Protein AF-A0A967MCZ1-F1 (afdb_monomer)

Structure (mmCIF, N/CA/C/O backbone):
data_AF-A0A967MCZ1-F1
#
_entry.id   AF-A0A967MCZ1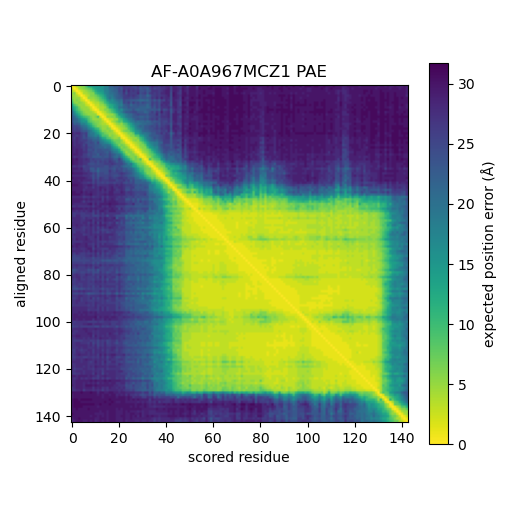-F1
#
loop_
_atom_site.group_PDB
_atom_site.id
_atom_site.type_symbol
_atom_site.label_atom_id
_atom_site.label_alt_id
_atom_site.label_comp_id
_atom_site.label_asym_id
_atom_site.label_entity_id
_atom_site.label_seq_id
_atom_site.pdbx_PDB_ins_code
_atom_site.Cartn_x
_atom_site.Cartn_y
_atom_site.Cartn_z
_atom_site.occupancy
_atom_site.B_iso_or_equiv
_atom_site.auth_seq_id
_atom_site.auth_comp_id
_atom_site.auth_asym_id
_atom_site.auth_atom_id
_atom_site.pdbx_PDB_model_num
ATOM 1 N N . MET A 1 1 ? 62.869 -6.863 -30.658 1.00 45.41 1 MET A N 1
ATOM 2 C CA . MET A 1 1 ? 62.409 -8.215 -30.261 1.00 45.41 1 MET A CA 1
ATOM 3 C C . MET A 1 1 ? 62.971 -8.529 -28.879 1.00 45.41 1 MET A C 1
ATOM 5 O O . MET A 1 1 ? 64.050 -8.033 -28.592 1.00 45.41 1 MET A O 1
ATOM 9 N N . ALA A 1 2 ? 62.238 -9.334 -28.093 1.00 42.53 2 ALA A N 1
ATOM 10 C CA . ALA A 1 2 ? 62.326 -9.586 -26.638 1.00 42.53 2 ALA A CA 1
ATOM 11 C C . ALA A 1 2 ? 61.731 -8.434 -25.803 1.00 42.53 2 ALA A C 1
ATOM 13 O O . ALA A 1 2 ? 62.181 -7.304 -25.916 1.00 42.53 2 ALA A O 1
ATOM 14 N N . GLY A 1 3 ? 60.639 -8.590 -25.048 1.00 40.16 3 GLY A N 1
ATOM 15 C CA . GLY A 1 3 ? 60.183 -9.722 -24.220 1.00 40.16 3 GLY A CA 1
ATOM 16 C C . GLY A 1 3 ? 60.184 -9.179 -22.783 1.00 40.16 3 GLY A C 1
ATOM 17 O O . GLY A 1 3 ? 61.192 -8.644 -22.354 1.00 40.16 3 GLY A O 1
ATOM 18 N N . GLY A 1 4 ? 59.089 -9.079 -22.041 1.00 42.25 4 GLY A N 1
ATOM 19 C CA . GLY A 1 4 ? 58.205 -10.135 -21.570 1.00 42.25 4 GLY A CA 1
ATOM 20 C C . GLY A 1 4 ? 57.683 -9.678 -20.197 1.00 42.25 4 GLY A C 1
ATOM 21 O O . GLY A 1 4 ? 58.354 -8.937 -19.480 1.00 42.25 4 GLY A O 1
ATOM 22 N N . ALA A 1 5 ? 56.442 -10.033 -19.893 1.00 47.75 5 ALA A N 1
ATOM 23 C CA . ALA A 1 5 ? 55.650 -9.515 -18.788 1.00 47.75 5 ALA A CA 1
ATOM 24 C C . ALA A 1 5 ? 55.988 -10.130 -17.415 1.00 47.75 5 ALA A C 1
ATOM 26 O O . ALA A 1 5 ? 56.497 -11.241 -17.343 1.00 47.75 5 ALA A O 1
ATOM 27 N N . SER A 1 6 ? 55.574 -9.397 -16.369 1.00 48.34 6 SER A N 1
ATOM 28 C CA . SER A 1 6 ? 55.079 -9.846 -15.052 1.00 48.34 6 SER A CA 1
ATOM 29 C C . SER A 1 6 ? 55.908 -10.833 -14.227 1.00 48.34 6 SER A C 1
ATOM 31 O O . SER A 1 6 ? 56.092 -11.956 -14.649 1.00 48.34 6 SER A O 1
ATOM 33 N N . VAL A 1 7 ? 56.213 -10.474 -12.969 1.00 48.81 7 VAL A N 1
ATOM 34 C CA . VAL A 1 7 ? 55.713 -11.155 -11.746 1.00 48.81 7 VAL A CA 1
ATOM 35 C C . VAL A 1 7 ? 55.961 -10.221 -10.549 1.00 48.81 7 VAL A C 1
ATOM 37 O O . VAL A 1 7 ? 57.098 -10.024 -10.123 1.00 48.81 7 VAL A O 1
ATOM 40 N N . ARG A 1 8 ? 54.899 -9.651 -9.963 1.00 51.72 8 ARG A N 1
ATOM 41 C CA . ARG A 1 8 ? 54.967 -9.081 -8.606 1.00 51.72 8 ARG A CA 1
ATOM 42 C C . ARG A 1 8 ? 54.823 -10.231 -7.611 1.00 51.72 8 ARG A C 1
ATOM 44 O O . ARG A 1 8 ? 53.836 -10.958 -7.629 1.00 51.72 8 ARG A O 1
ATOM 51 N N . ARG A 1 9 ? 55.847 -10.404 -6.780 1.00 47.66 9 ARG A N 1
ATOM 52 C CA . ARG A 1 9 ? 55.964 -11.434 -5.744 1.00 47.66 9 ARG A CA 1
ATOM 53 C C . ARG A 1 9 ? 55.011 -11.092 -4.590 1.00 47.66 9 ARG A C 1
ATOM 55 O O . ARG A 1 9 ? 55.206 -10.082 -3.921 1.00 47.66 9 ARG A O 1
ATOM 62 N N . ALA A 1 10 ? 53.988 -11.914 -4.372 1.00 44.84 10 ALA A N 1
ATOM 63 C CA . ALA A 1 10 ? 53.183 -11.875 -3.157 1.00 44.84 10 ALA A CA 1
ATOM 64 C C . ALA A 1 10 ? 54.007 -12.463 -2.001 1.00 44.84 10 ALA A C 1
ATOM 66 O O . ALA A 1 10 ? 54.457 -13.607 -2.065 1.00 44.84 10 ALA A O 1
ATOM 67 N N . VAL A 1 11 ? 54.236 -11.664 -0.962 1.00 46.28 11 VAL A N 1
ATOM 68 C CA . VAL A 1 11 ? 54.795 -12.125 0.310 1.00 46.28 11 VAL A CA 1
ATOM 69 C C . VAL A 1 11 ? 53.640 -12.713 1.119 1.00 46.28 11 VAL A C 1
ATOM 71 O O . VAL A 1 11 ? 52.840 -11.978 1.690 1.00 46.28 11 VAL A O 1
ATOM 74 N N . CYS A 1 12 ? 53.530 -14.041 1.141 1.00 36.72 12 CYS A N 1
ATOM 75 C CA . CYS A 1 12 ? 52.707 -14.750 2.117 1.00 36.72 12 CYS A CA 1
ATOM 76 C C . CYS A 1 12 ? 53.482 -14.839 3.436 1.00 36.72 12 CYS A C 1
ATOM 78 O O . CYS A 1 12 ? 54.499 -15.526 3.522 1.00 36.72 12 CYS A O 1
ATOM 80 N N . GLY A 1 13 ? 52.996 -14.134 4.458 1.00 43.84 13 GLY A N 1
ATOM 81 C CA . GLY A 1 13 ? 53.419 -14.316 5.841 1.00 43.84 13 GLY A CA 1
ATOM 82 C C . GLY A 1 13 ? 52.844 -15.616 6.396 1.00 43.84 13 GLY A C 1
ATOM 83 O O . GLY A 1 13 ? 51.652 -15.714 6.670 1.00 43.84 13 GLY A O 1
ATOM 84 N N . SER A 1 14 ? 53.704 -16.618 6.535 1.00 43.00 14 SER A N 1
ATOM 85 C CA . SER A 1 14 ? 53.432 -17.884 7.212 1.00 43.00 14 SER A CA 1
ATOM 86 C C . SER A 1 14 ? 53.413 -17.672 8.726 1.00 43.00 14 SER A C 1
ATOM 88 O O . SER A 1 14 ? 54.411 -17.243 9.300 1.00 43.00 14 SER A O 1
ATOM 90 N N . GLY A 1 15 ? 52.307 -18.012 9.387 1.00 44.78 15 GLY A N 1
ATOM 91 C CA . GLY A 1 15 ? 52.181 -17.882 10.837 1.00 44.78 15 GLY A CA 1
ATOM 92 C C . GLY A 1 15 ? 51.121 -18.802 11.425 1.00 44.78 15 GLY A C 1
ATOM 93 O O . GLY A 1 15 ? 50.164 -18.320 12.014 1.00 44.78 15 GLY A O 1
ATOM 94 N N . VAL A 1 16 ? 51.278 -20.121 11.274 1.00 41.72 16 VAL A N 1
ATO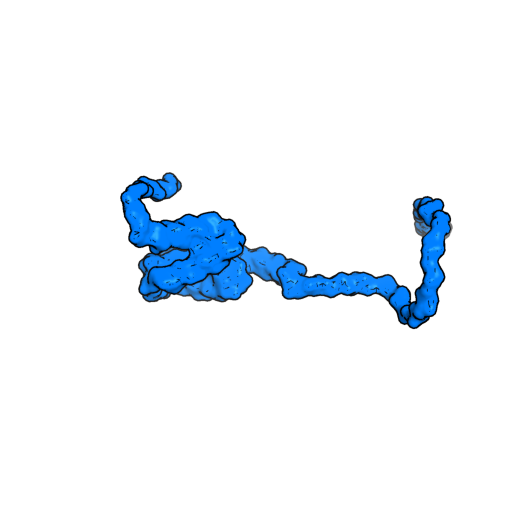M 95 C CA . VAL A 1 16 ? 50.503 -21.092 12.064 1.00 41.72 16 VAL A CA 1
ATOM 96 C C . VAL A 1 16 ? 51.438 -22.197 12.552 1.00 41.72 16 VAL A C 1
ATOM 98 O O . VAL A 1 16 ? 51.936 -23.002 11.766 1.00 41.72 16 VAL A O 1
ATOM 101 N N . ARG A 1 17 ? 51.706 -22.223 13.862 1.00 47.25 17 ARG A N 1
ATOM 102 C CA . ARG A 1 17 ? 52.372 -23.331 14.557 1.00 47.25 17 ARG A CA 1
ATOM 103 C C . ARG A 1 17 ? 51.440 -23.874 15.640 1.00 47.25 17 ARG A C 1
ATOM 105 O O . ARG A 1 17 ? 51.311 -23.256 16.684 1.00 47.25 17 ARG A O 1
ATOM 112 N N . GLY A 1 18 ? 50.881 -25.054 15.360 1.00 39.56 18 GLY A N 1
ATOM 113 C CA . GLY A 1 18 ? 50.783 -26.187 16.289 1.00 39.56 18 GLY A CA 1
ATOM 114 C C . GLY A 1 18 ? 49.658 -26.187 17.329 1.00 39.56 18 GLY A C 1
ATOM 115 O O . GLY A 1 18 ? 49.573 -25.289 18.155 1.00 39.56 18 GLY A O 1
ATOM 116 N N . GLY A 1 19 ? 48.880 -27.277 17.362 1.00 41.84 19 GLY A N 1
ATOM 117 C CA . GLY A 1 19 ? 48.073 -27.616 18.539 1.00 41.84 19 GLY A CA 1
ATOM 118 C C . GLY A 1 19 ? 46.896 -28.570 18.318 1.00 41.84 19 GLY A C 1
ATOM 119 O O . GLY A 1 19 ? 45.764 -28.136 18.423 1.00 41.84 19 GLY A O 1
ATOM 120 N N . LEU A 1 20 ? 47.186 -29.845 18.032 1.00 46.09 20 LEU A N 1
ATOM 121 C CA . LEU A 1 20 ? 46.398 -31.051 18.352 1.00 46.09 20 LEU A CA 1
ATOM 122 C C . LEU A 1 20 ? 44.859 -31.029 18.193 1.00 46.09 20 LEU A C 1
ATOM 124 O O . LEU A 1 20 ? 44.156 -30.612 19.101 1.00 46.09 20 LEU A O 1
ATOM 128 N N . CYS A 1 21 ? 44.357 -31.722 17.165 1.00 40.06 21 CYS A N 1
ATOM 129 C CA . CYS A 1 21 ? 43.146 -32.548 17.272 1.00 40.06 21 CYS A CA 1
ATOM 130 C C . CYS A 1 21 ? 43.322 -33.785 16.379 1.00 40.06 21 CYS A C 1
ATOM 132 O O . CYS A 1 21 ? 43.227 -33.713 15.155 1.00 40.06 21 CYS A O 1
ATOM 134 N N . ALA A 1 22 ? 43.648 -34.916 17.004 1.00 49.88 22 ALA A N 1
ATOM 135 C CA . ALA A 1 22 ? 43.606 -36.229 16.379 1.00 49.88 22 ALA A CA 1
ATOM 136 C C . ALA A 1 22 ? 42.139 -36.661 16.227 1.00 49.88 22 ALA A C 1
ATOM 138 O O . ALA A 1 22 ? 41.385 -36.647 17.196 1.00 49.88 22 ALA A O 1
ATOM 139 N N . GLY A 1 23 ? 41.748 -37.036 15.012 1.00 45.59 23 GLY A N 1
ATOM 140 C CA . GLY A 1 23 ? 40.392 -37.478 14.691 1.00 45.59 23 GLY A CA 1
ATOM 141 C C . GLY A 1 23 ? 40.203 -37.609 13.186 1.00 45.59 23 GLY A C 1
ATOM 142 O O . GLY A 1 23 ? 39.453 -36.856 12.579 1.00 45.59 23 GLY A O 1
ATOM 143 N N . LEU A 1 24 ? 40.951 -38.527 12.572 1.00 47.69 24 LEU A N 1
ATOM 144 C CA . LEU A 1 24 ? 40.802 -38.908 11.170 1.00 47.69 24 LEU A CA 1
ATOM 145 C C . LEU A 1 24 ? 39.467 -39.640 10.970 1.00 47.69 24 LEU A C 1
ATOM 147 O O . LEU A 1 24 ? 39.359 -40.815 11.308 1.00 47.69 24 LEU A O 1
ATOM 151 N N . ILE A 1 25 ? 38.495 -38.985 10.336 1.00 51.28 25 ILE A N 1
ATOM 152 C CA . ILE A 1 25 ? 37.623 -39.664 9.374 1.00 51.28 25 ILE A CA 1
ATOM 153 C C . ILE A 1 25 ? 37.753 -38.916 8.051 1.00 51.28 25 ILE A C 1
ATOM 155 O O . ILE A 1 25 ? 37.472 -37.726 7.933 1.00 51.28 25 ILE A O 1
ATOM 159 N N . ALA A 1 26 ? 38.278 -39.653 7.081 1.00 47.44 26 ALA A N 1
ATOM 160 C CA . ALA A 1 26 ? 38.464 -39.269 5.701 1.00 47.44 26 ALA A CA 1
ATOM 161 C C . ALA A 1 26 ? 37.131 -38.901 5.035 1.00 47.44 26 ALA A C 1
ATOM 163 O O . ALA A 1 26 ? 36.157 -39.633 5.175 1.00 47.44 26 ALA A O 1
ATOM 164 N N . LEU A 1 27 ? 37.114 -37.842 4.229 1.00 48.19 27 LEU A N 1
ATOM 165 C CA . LEU A 1 27 ? 37.164 -37.976 2.770 1.00 48.19 27 LEU A CA 1
ATOM 166 C C . LEU A 1 27 ? 37.240 -36.579 2.137 1.00 48.19 27 LEU A C 1
ATOM 168 O O . LEU A 1 27 ? 36.523 -35.661 2.525 1.00 48.19 27 LEU A O 1
ATOM 172 N N . ALA A 1 28 ? 38.143 -36.450 1.164 1.00 51.16 28 ALA A N 1
ATOM 173 C CA . ALA A 1 28 ? 38.249 -35.345 0.216 1.00 51.16 28 ALA A CA 1
ATOM 174 C C . ALA A 1 28 ? 36.856 -34.897 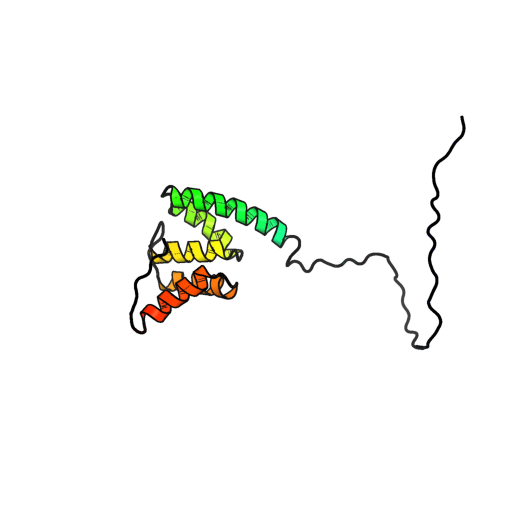-0.275 1.00 51.16 28 ALA A C 1
ATOM 176 O O . ALA A 1 28 ? 35.991 -35.728 -0.524 1.00 51.16 28 ALA A O 1
ATOM 177 N N . ILE A 1 29 ? 36.578 -33.605 -0.420 1.00 54.56 29 ILE A N 1
ATOM 178 C CA . ILE A 1 29 ? 36.948 -32.833 -1.609 1.00 54.56 29 ILE A CA 1
ATOM 179 C C . ILE A 1 29 ? 37.117 -31.362 -1.205 1.00 54.56 29 ILE A C 1
ATOM 181 O O . ILE A 1 29 ? 36.156 -30.664 -0.893 1.00 54.56 29 ILE A O 1
ATOM 185 N N . ALA A 1 30 ? 38.357 -30.878 -1.268 1.00 50.59 30 ALA A N 1
ATOM 186 C CA . ALA A 1 30 ? 38.643 -29.462 -1.434 1.00 50.59 30 ALA A CA 1
ATOM 187 C C . ALA A 1 30 ? 38.464 -29.125 -2.922 1.00 50.59 30 ALA A C 1
ATOM 189 O O . ALA A 1 30 ? 39.413 -29.175 -3.701 1.00 50.59 30 ALA A O 1
ATOM 190 N N . LEU A 1 31 ? 37.234 -28.810 -3.325 1.00 50.34 31 LEU A N 1
ATOM 191 C CA . LEU A 1 31 ? 37.016 -27.921 -4.458 1.00 50.34 31 LEU A CA 1
ATOM 192 C C . LEU A 1 31 ? 36.761 -26.541 -3.871 1.00 50.34 31 LEU A C 1
ATOM 194 O O . LEU A 1 31 ? 35.750 -26.303 -3.215 1.00 50.34 31 LEU A O 1
ATOM 198 N N . SER A 1 32 ? 37.729 -25.657 -4.108 1.00 54.06 32 SER A N 1
ATOM 199 C CA . SER A 1 32 ? 37.587 -24.206 -4.083 1.00 54.06 32 SER A CA 1
ATOM 200 C C . SER A 1 32 ? 36.337 -23.797 -4.848 1.00 54.06 32 SER A C 1
ATOM 202 O O . SER A 1 32 ? 36.348 -23.599 -6.060 1.00 54.06 32 SER A O 1
ATOM 204 N N . GLY A 1 33 ? 35.251 -23.706 -4.108 1.00 52.03 33 GLY A N 1
ATOM 205 C CA . GLY A 1 33 ? 33.933 -23.413 -4.610 1.00 52.03 33 GLY A CA 1
ATOM 206 C C . GLY A 1 33 ? 33.023 -23.332 -3.409 1.00 52.03 33 GLY A C 1
ATOM 207 O O . GLY A 1 33 ? 32.160 -24.185 -3.234 1.00 52.03 33 GLY A O 1
ATOM 208 N N . CYS A 1 34 ? 33.228 -22.319 -2.563 1.00 41.16 34 CYS A N 1
ATOM 209 C CA . CYS A 1 34 ? 32.143 -21.830 -1.728 1.00 41.16 34 CYS A CA 1
ATOM 210 C C . CYS A 1 34 ? 31.041 -21.364 -2.683 1.00 41.16 34 CYS A C 1
ATOM 212 O O . CYS A 1 34 ? 30.935 -20.185 -3.011 1.00 41.16 34 CYS A O 1
ATOM 214 N N . VAL A 1 35 ? 30.222 -22.303 -3.153 1.00 47.22 35 VAL A N 1
ATOM 215 C CA . VAL A 1 35 ? 28.835 -22.031 -3.475 1.00 47.22 35 VAL A CA 1
ATOM 216 C C . VAL A 1 35 ? 28.223 -21.691 -2.125 1.00 47.22 35 VAL A C 1
ATOM 218 O O . VAL A 1 35 ? 27.629 -22.517 -1.440 1.00 47.22 35 VAL A O 1
ATOM 221 N N . THR A 1 36 ? 28.428 -20.443 -1.708 1.00 50.78 36 THR A N 1
ATOM 222 C CA . THR A 1 36 ? 27.402 -19.739 -0.966 1.00 50.78 36 THR A CA 1
ATOM 223 C C . THR A 1 36 ? 26.213 -19.789 -1.904 1.00 50.78 36 THR A C 1
ATOM 225 O O . THR A 1 36 ? 26.126 -18.992 -2.833 1.00 50.78 36 THR A O 1
ATOM 228 N N . THR A 1 37 ? 25.349 -20.793 -1.756 1.00 45.59 37 THR A N 1
ATOM 229 C CA . THR A 1 37 ? 24.010 -20.672 -2.309 1.00 45.59 37 THR A CA 1
ATOM 230 C C . THR A 1 37 ? 23.479 -19.385 -1.692 1.00 45.59 37 THR A C 1
ATOM 232 O O . THR A 1 37 ? 23.388 -19.333 -0.458 1.00 45.59 37 THR A O 1
ATOM 235 N N . PRO A 1 38 ? 23.200 -18.324 -2.471 1.00 43.75 38 PRO A N 1
ATOM 236 C CA . PRO A 1 38 ? 22.384 -17.264 -1.928 1.00 43.75 38 PRO A CA 1
ATOM 237 C C . PRO A 1 38 ? 21.114 -17.968 -1.469 1.00 43.75 38 PRO A C 1
ATOM 239 O O . PRO A 1 38 ? 20.468 -18.679 -2.241 1.00 43.75 38 PRO A O 1
ATOM 242 N N . VAL A 1 39 ? 20.809 -17.857 -0.178 1.00 43.44 39 VAL A N 1
ATOM 243 C CA . VAL A 1 39 ? 19.458 -18.131 0.296 1.00 43.44 39 VAL A CA 1
ATOM 244 C C . VAL A 1 39 ? 18.562 -17.347 -0.672 1.00 43.44 39 VAL A C 1
ATOM 246 O O . VAL A 1 39 ? 18.820 -16.151 -0.838 1.00 43.44 39 VAL A O 1
ATOM 249 N N . PRO A 1 40 ? 17.612 -17.970 -1.396 1.00 44.75 40 PRO A N 1
ATOM 250 C CA . PRO A 1 40 ? 16.815 -17.287 -2.415 1.00 44.75 40 PRO A CA 1
ATOM 251 C C . PRO A 1 40 ? 15.780 -16.383 -1.734 1.00 44.75 40 PRO A C 1
ATOM 253 O O . PRO A 1 40 ? 14.577 -16.615 -1.777 1.00 44.75 40 PRO A O 1
ATOM 256 N N . GLY A 1 41 ? 16.279 -15.375 -1.030 1.00 46.69 41 GLY A N 1
ATOM 257 C CA . GLY A 1 41 ? 15.533 -14.409 -0.247 1.00 46.69 41 GLY A CA 1
ATOM 258 C C . GLY A 1 41 ? 16.101 -12.995 -0.344 1.00 46.69 41 GLY A C 1
ATOM 259 O O . GLY A 1 41 ? 15.440 -12.081 0.130 1.00 46.69 41 GLY A O 1
ATOM 260 N N . ASN A 1 42 ? 17.276 -12.774 -0.956 1.00 50.00 42 ASN A N 1
ATOM 261 C CA . ASN A 1 42 ? 17.850 -11.422 -1.024 1.00 50.00 42 ASN A CA 1
ATOM 262 C C . ASN A 1 42 ? 18.607 -11.038 -2.313 1.00 50.00 42 ASN A C 1
ATOM 264 O O . ASN A 1 42 ? 18.464 -9.894 -2.720 1.00 50.00 42 ASN A O 1
ATOM 268 N N . ALA A 1 43 ? 19.307 -11.924 -3.034 1.00 42.91 43 ALA A N 1
ATOM 269 C CA . ALA A 1 43 ? 20.051 -11.492 -4.237 1.00 42.91 43 ALA A CA 1
ATOM 270 C C . ALA A 1 43 ? 19.159 -11.214 -5.474 1.00 42.91 43 ALA A C 1
ATOM 272 O O . ALA A 1 43 ? 19.342 -10.213 -6.165 1.00 42.91 43 ALA A O 1
ATOM 273 N N . ASP A 1 44 ? 18.139 -12.041 -5.727 1.00 40.25 44 ASP A N 1
ATOM 274 C CA . ASP A 1 44 ? 17.155 -11.799 -6.800 1.00 40.25 44 ASP A CA 1
ATOM 275 C C . ASP A 1 44 ? 15.990 -10.910 -6.330 1.00 40.25 44 ASP A C 1
ATOM 277 O O . ASP A 1 44 ? 15.298 -10.282 -7.135 1.00 40.25 44 ASP A O 1
ATOM 281 N N . ALA A 1 45 ? 15.782 -10.824 -5.011 1.00 49.22 45 ALA A N 1
ATOM 282 C CA . ALA A 1 45 ? 14.740 -10.004 -4.405 1.00 49.22 45 ALA A CA 1
ATOM 283 C C . ALA A 1 45 ? 15.076 -8.506 -4.491 1.00 49.22 45 ALA A C 1
ATOM 285 O O . ALA A 1 45 ? 14.194 -7.723 -4.839 1.00 49.22 45 ALA A O 1
ATOM 286 N N . GLU A 1 46 ? 16.335 -8.095 -4.293 1.00 46.09 46 GLU A N 1
ATOM 287 C CA . GLU A 1 46 ? 16.752 -6.688 -4.432 1.00 46.09 46 GLU A CA 1
ATOM 288 C C . GLU A 1 46 ? 16.666 -6.186 -5.883 1.00 46.09 46 GLU A C 1
ATOM 290 O O . GLU A 1 46 ? 16.163 -5.087 -6.134 1.00 46.09 46 GLU A O 1
ATOM 295 N N . ALA A 1 47 ? 17.047 -7.020 -6.860 1.00 51.50 47 ALA A N 1
ATOM 296 C CA . ALA A 1 47 ? 16.872 -6.710 -8.281 1.00 51.50 47 ALA A CA 1
ATOM 297 C C . ALA A 1 47 ? 15.385 -6.572 -8.658 1.00 51.50 47 ALA A C 1
ATOM 299 O O . ALA A 1 47 ? 15.022 -5.759 -9.517 1.00 51.50 47 ALA A O 1
ATOM 300 N N . THR A 1 48 ? 14.496 -7.319 -7.989 1.00 62.97 48 THR A N 1
ATOM 301 C CA . THR A 1 48 ? 13.057 -7.079 -8.116 1.00 62.97 48 THR A CA 1
ATOM 302 C C . THR A 1 48 ? 12.610 -5.830 -7.371 1.00 62.97 48 THR A C 1
ATOM 304 O O . THR A 1 48 ? 11.847 -5.081 -7.965 1.00 62.97 48 THR A O 1
ATOM 307 N N . ALA A 1 49 ? 13.105 -5.532 -6.167 1.00 65.88 49 ALA A N 1
ATOM 308 C CA . ALA A 1 49 ? 12.702 -4.372 -5.369 1.00 65.88 49 ALA A CA 1
ATOM 309 C C . ALA A 1 49 ? 12.921 -3.049 -6.119 1.00 65.88 49 ALA A C 1
ATOM 311 O O . ALA A 1 49 ? 11.986 -2.263 -6.245 1.00 65.88 49 ALA A O 1
ATOM 312 N N . ALA A 1 50 ? 14.084 -2.864 -6.752 1.00 72.88 50 ALA A N 1
ATOM 313 C CA . ALA A 1 50 ? 14.344 -1.690 -7.593 1.00 72.88 50 ALA A CA 1
ATOM 314 C C . ALA A 1 50 ? 13.362 -1.582 -8.780 1.00 72.88 50 ALA A C 1
ATOM 316 O O . ALA A 1 50 ? 12.911 -0.496 -9.152 1.00 72.88 50 ALA A O 1
ATOM 317 N N . ARG A 1 51 ? 12.971 -2.722 -9.364 1.00 79.44 51 ARG A N 1
ATOM 318 C CA . ARG A 1 51 ? 11.944 -2.775 -10.414 1.00 79.44 51 ARG A CA 1
ATOM 319 C C . ARG A 1 51 ? 10.541 -2.502 -9.862 1.00 79.44 51 ARG A C 1
ATOM 321 O O . ARG A 1 51 ? 9.730 -1.901 -10.565 1.00 79.44 51 ARG A O 1
ATOM 328 N N . LEU A 1 52 ? 10.237 -2.940 -8.640 1.00 83.31 52 LEU A N 1
ATOM 329 C CA . LEU A 1 52 ? 8.963 -2.682 -7.968 1.00 83.31 52 LEU A CA 1
ATOM 330 C C . LEU A 1 52 ? 8.807 -1.188 -7.662 1.00 83.31 52 LEU A C 1
ATOM 332 O O . LEU A 1 52 ? 7.741 -0.649 -7.943 1.00 83.31 52 LEU A O 1
ATOM 336 N N . GLU A 1 53 ? 9.872 -0.518 -7.218 1.00 84.31 53 GLU A N 1
ATOM 337 C CA . GLU A 1 53 ? 9.898 0.932 -6.983 1.00 84.31 53 GLU A CA 1
ATOM 338 C C . GLU A 1 53 ? 9.608 1.732 -8.257 1.00 84.31 53 GLU A C 1
ATOM 340 O O . GLU A 1 53 ? 8.802 2.663 -8.261 1.00 84.31 53 GLU A O 1
ATOM 345 N N . GLN A 1 54 ? 10.181 1.327 -9.395 1.00 87.56 54 GLN A N 1
ATOM 346 C CA . GLN A 1 54 ? 9.887 1.977 -10.674 1.00 87.56 54 GLN A CA 1
ATOM 347 C C . GLN A 1 54 ? 8.402 1.842 -11.060 1.00 87.56 54 GLN A C 1
ATOM 349 O O . GLN A 1 54 ? 7.782 2.791 -11.550 1.00 87.56 54 GLN A O 1
ATOM 354 N N . VAL A 1 55 ? 7.809 0.666 -10.826 1.00 9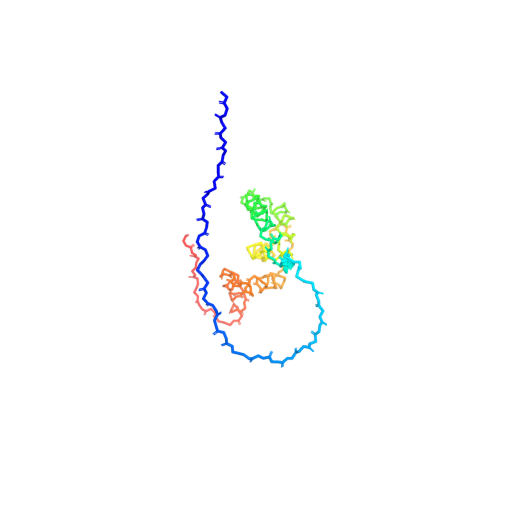0.00 55 VAL A N 1
ATOM 355 C CA . VAL A 1 55 ? 6.379 0.432 -11.078 1.00 90.00 55 VAL A CA 1
ATOM 356 C C . VAL A 1 55 ? 5.515 1.200 -10.077 1.00 90.00 55 VAL A C 1
ATOM 358 O O . VAL A 1 55 ? 4.493 1.756 -10.479 1.00 90.00 55 VAL A O 1
ATOM 361 N N . TYR A 1 56 ? 5.928 1.284 -8.812 1.00 91.69 56 TYR A N 1
ATOM 362 C CA . TYR A 1 56 ? 5.252 2.061 -7.777 1.00 91.69 56 TYR A CA 1
ATOM 363 C C . TYR A 1 56 ? 5.236 3.552 -8.125 1.00 91.69 56 TYR A C 1
ATOM 365 O O . TYR A 1 56 ? 4.173 4.171 -8.115 1.00 91.69 56 TYR A O 1
ATOM 373 N N . GLY A 1 57 ? 6.372 4.110 -8.552 1.00 92.69 57 GLY A N 1
ATOM 374 C CA . GLY A 1 57 ? 6.464 5.491 -9.025 1.00 92.69 57 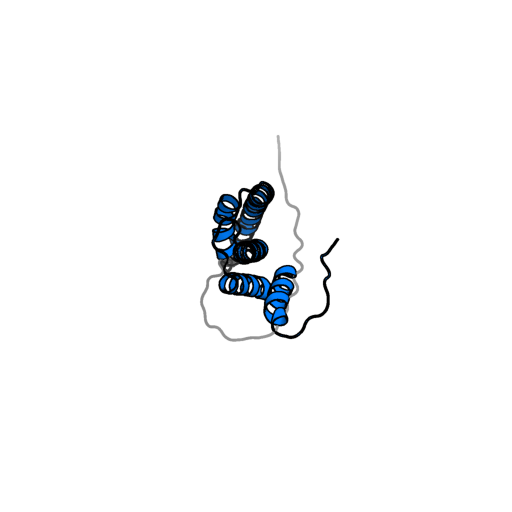GLY A CA 1
ATOM 375 C C . GLY A 1 57 ? 5.489 5.783 -10.169 1.00 92.69 57 GLY A C 1
ATOM 376 O O . GLY A 1 57 ? 4.778 6.786 -10.136 1.00 92.69 57 GLY A O 1
ATOM 377 N N . ARG A 1 58 ? 5.369 4.865 -11.137 1.00 92.31 58 ARG A N 1
ATOM 378 C CA . ARG A 1 58 ? 4.379 4.973 -12.222 1.00 92.31 58 ARG A CA 1
ATOM 379 C C . ARG A 1 58 ? 2.936 4.849 -11.726 1.00 92.31 58 ARG A C 1
ATOM 381 O O . ARG A 1 58 ? 2.056 5.546 -12.220 1.00 92.31 58 ARG A O 1
ATOM 388 N N . ALA A 1 59 ? 2.663 3.958 -10.778 1.00 93.38 59 ALA A N 1
ATOM 389 C CA . ALA A 1 59 ? 1.328 3.841 -10.202 1.00 93.38 59 ALA A CA 1
ATOM 390 C C . ALA A 1 59 ? 0.938 5.119 -9.443 1.00 93.38 59 ALA A C 1
ATOM 392 O O . ALA A 1 59 ? -0.207 5.557 -9.524 1.00 93.38 59 ALA A O 1
ATOM 393 N N . ARG A 1 60 ? 1.902 5.759 -8.771 1.00 92.06 60 ARG A N 1
ATOM 394 C CA . ARG A 1 60 ? 1.707 7.013 -8.040 1.00 92.06 60 ARG A CA 1
ATOM 395 C C . ARG A 1 60 ? 1.363 8.178 -8.966 1.00 92.06 60 ARG A C 1
ATOM 397 O O . ARG A 1 60 ? 0.488 8.968 -8.628 1.00 92.06 60 ARG A O 1
ATOM 404 N N . THR A 1 61 ? 1.979 8.269 -10.147 1.00 93.31 61 THR A N 1
ATOM 405 C CA . THR A 1 61 ? 1.596 9.296 -11.131 1.00 93.31 61 THR A CA 1
ATOM 406 C C . THR A 1 61 ? 0.186 9.073 -11.676 1.00 93.31 61 THR A C 1
ATOM 408 O O . THR A 1 61 ? -0.561 10.035 -11.808 1.00 93.31 61 THR A O 1
ATOM 411 N N . MET A 1 62 ? -0.218 7.821 -11.919 1.00 93.44 62 MET A N 1
ATOM 412 C CA . MET A 1 62 ? -1.597 7.491 -12.313 1.00 93.44 62 MET A CA 1
ATOM 413 C C . MET A 1 62 ? -2.607 7.821 -11.211 1.00 93.44 62 MET A C 1
ATOM 415 O O . MET A 1 62 ? -3.670 8.362 -11.498 1.00 93.44 62 MET A O 1
ATOM 419 N N . TYR A 1 63 ? -2.264 7.527 -9.955 1.00 91.06 63 TYR A N 1
ATOM 420 C CA . TYR A 1 63 ? -3.097 7.845 -8.797 1.00 91.06 63 TYR A CA 1
ATOM 421 C C . TYR A 1 63 ? -3.333 9.358 -8.680 1.00 91.06 63 TYR A C 1
ATOM 423 O O . TYR A 1 63 ? -4.474 9.798 -8.592 1.00 91.06 63 TYR A O 1
ATOM 431 N N . LEU A 1 64 ? -2.268 10.161 -8.780 1.00 90.88 64 LEU A N 1
ATOM 432 C CA . LEU A 1 64 ? -2.364 11.627 -8.773 1.00 90.88 64 LEU A CA 1
ATOM 433 C C . LEU A 1 64 ? -3.091 12.188 -10.006 1.00 90.88 64 LEU A C 1
ATOM 435 O O . LEU A 1 64 ? -3.688 13.255 -9.931 1.00 90.88 64 LEU A O 1
ATOM 439 N N . GLY A 1 65 ? -3.068 11.467 -11.128 1.00 92.38 65 GLY A N 1
ATOM 440 C CA . GLY A 1 65 ? -3.834 11.794 -12.332 1.00 92.38 65 GLY A CA 1
ATOM 441 C C . GLY A 1 65 ? -5.322 11.428 -12.264 1.00 92.38 65 GLY A C 1
ATOM 442 O O . GLY A 1 65 ? -6.020 11.600 -13.260 1.00 92.38 65 GLY A O 1
ATOM 443 N N . GLY A 1 66 ? -5.812 10.896 -11.137 1.00 91.50 66 GLY A N 1
ATOM 444 C CA . GLY A 1 66 ? -7.203 10.455 -10.969 1.00 91.50 66 GLY A CA 1
ATOM 445 C C . GLY A 1 66 ? -7.513 9.090 -11.597 1.00 91.50 66 GLY A C 1
ATOM 446 O O . GLY A 1 66 ? -8.657 8.636 -11.592 1.00 91.50 66 GLY A O 1
ATOM 447 N N . GLU A 1 67 ? -6.509 8.384 -12.122 1.00 94.12 67 GLU A N 1
ATOM 448 C CA . GLU A 1 67 ? -6.662 7.061 -12.730 1.00 94.12 67 GLU A CA 1
ATOM 449 C C . GLU A 1 67 ? -6.573 5.942 -11.679 1.00 94.12 67 GLU A C 1
ATOM 451 O O . GLU A 1 67 ? -5.782 4.997 -11.797 1.00 94.12 67 GLU A O 1
ATOM 456 N N . TYR A 1 68 ? -7.410 6.022 -10.644 1.00 92.31 68 TYR A N 1
ATOM 457 C CA . TYR A 1 68 ? -7.361 5.135 -9.476 1.00 92.31 68 TYR A CA 1
ATOM 458 C C . TYR A 1 68 ? -7.452 3.648 -9.832 1.00 92.31 68 TYR A C 1
ATOM 460 O O . TYR A 1 68 ? -6.704 2.831 -9.306 1.00 92.31 68 TYR A O 1
ATOM 468 N N . GLN A 1 69 ? -8.299 3.275 -10.795 1.00 91.69 69 GLN A N 1
ATOM 469 C CA . GLN A 1 69 ? -8.427 1.882 -11.246 1.00 91.69 69 GLN A CA 1
ATOM 470 C C . GLN A 1 69 ? -7.137 1.344 -11.879 1.00 91.69 69 GLN A C 1
ATOM 472 O O . GLN A 1 69 ? -6.769 0.183 -11.672 1.00 91.69 69 GLN A O 1
ATOM 477 N N . ARG A 1 70 ? -6.431 2.176 -12.653 1.00 92.44 70 ARG A N 1
ATOM 478 C CA . ARG A 1 70 ? -5.161 1.782 -13.279 1.00 92.44 70 ARG A CA 1
ATOM 479 C C . ARG A 1 70 ? -4.049 1.717 -12.240 1.00 92.44 70 ARG A C 1
ATOM 481 O O . ARG A 1 70 ? -3.296 0.742 -12.240 1.00 92.44 70 ARG A O 1
ATOM 488 N N . ALA A 1 71 ? -4.006 2.686 -11.324 1.00 94.25 71 ALA A N 1
ATOM 489 C CA . ALA A 1 71 ? -3.095 2.671 -10.186 1.00 94.25 71 ALA A CA 1
ATOM 490 C C . ALA A 1 71 ? -3.300 1.410 -9.331 1.00 94.25 71 ALA A C 1
ATOM 492 O O . ALA A 1 71 ? -2.346 0.674 -9.087 1.00 94.25 71 ALA A O 1
ATOM 493 N N . PHE A 1 72 ? -4.547 1.078 -8.981 1.00 93.69 72 PHE A N 1
ATOM 494 C CA . PHE A 1 72 ? -4.895 -0.111 -8.201 1.00 93.69 72 PHE A CA 1
ATOM 495 C C . PHE A 1 72 ? -4.409 -1.405 -8.858 1.00 93.69 72 PHE A C 1
ATOM 497 O O . PHE A 1 72 ? -3.815 -2.264 -8.203 1.00 93.69 72 PHE A O 1
ATOM 504 N N . ARG A 1 73 ? -4.600 -1.534 -10.176 1.00 92.94 73 ARG A N 1
ATOM 505 C CA . ARG A 1 73 ? -4.149 -2.703 -10.942 1.00 92.94 73 ARG A CA 1
ATOM 506 C C . ARG A 1 73 ? -2.633 -2.900 -10.878 1.00 92.94 73 ARG A C 1
ATOM 508 O O . ARG A 1 73 ? -2.182 -4.043 -10.866 1.00 92.94 73 ARG A O 1
ATOM 515 N N . LEU A 1 74 ? -1.861 -1.812 -10.845 1.00 92.25 74 LEU A N 1
ATOM 516 C CA . LEU A 1 74 ? -0.404 -1.855 -10.697 1.00 92.25 74 LEU A CA 1
ATOM 517 C C . LEU A 1 74 ? 0.021 -2.091 -9.244 1.00 92.25 74 LEU A C 1
ATOM 519 O O . LEU A 1 74 ? 0.967 -2.834 -9.010 1.00 92.25 74 LEU A O 1
ATOM 523 N N . LEU A 1 75 ? -0.688 -1.516 -8.274 1.00 93.50 75 LEU A N 1
ATOM 524 C CA . LEU A 1 75 ? -0.359 -1.607 -6.850 1.00 93.50 75 LEU A CA 1
ATOM 525 C C . LEU A 1 75 ? -0.678 -2.979 -6.244 1.00 93.50 75 LEU A C 1
ATOM 527 O O . LEU A 1 75 ? 0.081 -3.473 -5.416 1.00 93.50 75 LEU A O 1
ATOM 531 N N . LEU A 1 76 ? -1.750 -3.644 -6.681 1.00 92.50 76 LEU A N 1
ATOM 532 C CA . LEU A 1 76 ? -2.145 -4.957 -6.161 1.00 92.50 76 LEU A CA 1
ATOM 533 C C . LEU A 1 76 ? -1.039 -6.034 -6.259 1.00 92.50 76 LEU A C 1
ATOM 535 O O . LEU A 1 76 ? -0.770 -6.695 -5.251 1.00 92.50 76 LEU A O 1
ATOM 539 N N . PRO A 1 77 ? -0.380 -6.261 -7.414 1.00 91.62 77 PRO A N 1
ATOM 540 C CA . PRO A 1 77 ? 0.718 -7.222 -7.492 1.00 91.62 77 PRO A CA 1
ATOM 541 C C . PRO A 1 77 ? 1.949 -6.783 -6.686 1.00 91.62 77 PRO A C 1
ATOM 543 O O . PRO A 1 77 ? 2.639 -7.648 -6.152 1.00 91.62 77 PRO A O 1
ATOM 546 N N . LEU A 1 78 ? 2.213 -5.477 -6.554 1.00 91.38 78 LEU A N 1
ATOM 547 C CA . LEU A 1 78 ? 3.300 -4.955 -5.714 1.00 91.38 78 LEU A CA 1
ATOM 548 C C . LEU A 1 78 ? 3.050 -5.262 -4.232 1.00 91.38 78 LEU A C 1
ATOM 550 O O . LEU A 1 78 ? 3.917 -5.805 -3.551 1.00 91.38 78 LEU A O 1
ATOM 554 N N . ALA A 1 79 ? 1.830 -5.006 -3.759 1.00 91.44 79 ALA A N 1
ATOM 555 C CA . ALA A 1 79 ? 1.425 -5.281 -2.387 1.00 91.44 79 ALA A CA 1
ATOM 556 C C . ALA A 1 79 ? 1.525 -6.778 -2.046 1.00 91.44 79 ALA A C 1
ATOM 558 O O . ALA A 1 79 ? 1.989 -7.150 -0.966 1.00 91.44 79 ALA A O 1
ATOM 559 N N . ARG A 1 80 ? 1.147 -7.652 -2.993 1.00 89.94 80 ARG A N 1
ATOM 560 C CA . ARG A 1 80 ? 1.282 -9.115 -2.860 1.00 89.94 80 ARG A CA 1
ATOM 561 C C . ARG A 1 80 ? 2.732 -9.589 -2.793 1.00 89.94 80 ARG A C 1
ATOM 563 O O . ARG A 1 80 ? 2.987 -10.610 -2.170 1.00 89.94 80 ARG A O 1
ATOM 570 N N . ARG A 1 81 ? 3.659 -8.868 -3.426 1.00 88.44 81 ARG A N 1
ATOM 571 C CA . ARG A 1 81 ? 5.101 -9.160 -3.388 1.00 88.44 81 ARG A CA 1
ATOM 572 C C . ARG A 1 81 ? 5.792 -8.669 -2.116 1.00 88.44 81 ARG A C 1
ATOM 574 O O . ARG A 1 81 ? 6.990 -8.873 -1.991 1.00 88.44 81 ARG A O 1
ATOM 581 N N . GLY A 1 82 ? 5.059 -8.045 -1.192 1.00 87.88 82 GLY A N 1
ATOM 582 C CA . GLY A 1 82 ? 5.638 -7.551 0.056 1.00 87.88 82 GLY A CA 1
ATOM 583 C C . GLY A 1 82 ? 6.188 -6.131 -0.032 1.00 87.88 82 GLY A C 1
ATOM 584 O O . GLY A 1 82 ? 7.034 -5.773 0.767 1.00 87.88 82 GLY A O 1
ATOM 585 N N . HIS A 1 83 ? 5.758 -5.310 -0.994 1.00 90.06 83 HIS A N 1
ATOM 586 C CA . HIS A 1 83 ? 6.177 -3.908 -1.022 1.00 90.06 83 HIS A CA 1
ATOM 587 C C . HIS A 1 83 ? 5.364 -3.087 -0.015 1.00 90.06 83 HIS A C 1
ATOM 589 O O . HIS A 1 83 ? 4.159 -2.897 -0.211 1.00 90.06 83 HIS A O 1
ATOM 595 N N . ALA A 1 84 ? 6.017 -2.576 1.027 1.00 90.81 84 ALA A N 1
ATOM 596 C CA . ALA A 1 84 ? 5.365 -1.878 2.133 1.00 90.81 84 ALA A CA 1
ATOM 597 C C . ALA A 1 84 ? 4.539 -0.653 1.685 1.00 90.81 84 ALA A C 1
ATOM 599 O O . ALA A 1 84 ? 3.350 -0.574 2.005 1.00 90.81 84 ALA A O 1
ATOM 600 N N . ASP A 1 85 ? 5.100 0.246 0.862 1.00 91.25 85 ASP A N 1
ATOM 601 C CA . ASP A 1 85 ? 4.352 1.414 0.360 1.00 91.25 85 ASP A CA 1
ATOM 602 C C . ASP A 1 85 ? 3.137 1.030 -0.489 1.00 91.25 85 ASP A C 1
ATOM 604 O O . ASP A 1 85 ? 2.075 1.647 -0.394 1.00 91.25 85 ASP A O 1
ATOM 608 N N . ALA A 1 86 ? 3.254 -0.018 -1.311 1.00 93.12 86 ALA A N 1
ATOM 609 C CA . ALA A 1 86 ? 2.143 -0.475 -2.132 1.00 93.12 86 ALA A CA 1
ATOM 610 C C . ALA A 1 86 ? 1.037 -1.109 -1.283 1.00 93.12 86 ALA A C 1
ATOM 612 O O . ALA A 1 86 ? -0.139 -0.919 -1.582 1.00 93.12 86 ALA A O 1
ATOM 613 N N . GLN A 1 87 ? 1.385 -1.841 -0.221 1.00 94.06 87 GLN A N 1
ATOM 614 C CA . GLN A 1 87 ? 0.403 -2.362 0.733 1.00 94.06 87 GLN A CA 1
ATOM 615 C C . GLN A 1 87 ? -0.347 -1.226 1.431 1.00 94.06 87 GLN A C 1
ATOM 617 O O . GLN A 1 87 ? -1.576 -1.270 1.493 1.00 94.06 87 GLN A O 1
ATOM 622 N N . TYR A 1 88 ? 0.365 -0.182 1.868 1.00 94.31 88 TYR A N 1
ATOM 623 C CA . TYR A 1 88 ? -0.250 1.030 2.408 1.00 94.31 88 TYR A CA 1
ATOM 624 C C . TYR A 1 88 ? -1.178 1.699 1.381 1.00 94.31 88 TYR A C 1
ATOM 626 O O . TYR A 1 88 ? -2.342 1.957 1.680 1.00 94.31 88 TYR A O 1
ATOM 634 N N . ALA A 1 89 ? -0.716 1.907 0.145 1.00 93.62 89 ALA A N 1
ATOM 635 C CA . ALA A 1 89 ? -1.516 2.527 -0.910 1.00 93.62 89 ALA A CA 1
ATOM 636 C C . ALA A 1 89 ? -2.774 1.708 -1.261 1.00 93.62 89 ALA A C 1
ATOM 638 O O . ALA A 1 89 ? -3.848 2.274 -1.453 1.00 93.62 89 ALA A O 1
ATOM 639 N N . VAL A 1 90 ? -2.676 0.373 -1.304 1.00 94.75 90 VAL A N 1
ATOM 640 C CA . VAL A 1 90 ? -3.837 -0.515 -1.498 1.00 94.75 90 VAL A CA 1
ATOM 641 C C . VAL A 1 90 ? -4.815 -0.408 -0.334 1.00 94.75 90 VAL A C 1
ATOM 643 O O . VAL A 1 90 ? -6.018 -0.311 -0.575 1.00 94.75 90 VAL A O 1
ATOM 646 N N . GLY A 1 91 ? -4.321 -0.380 0.906 1.00 94.25 91 GLY A N 1
ATOM 647 C CA . GLY A 1 91 ? -5.153 -0.131 2.082 1.00 94.25 91 GLY A CA 1
ATOM 648 C C . GLY A 1 91 ? -5.895 1.203 1.987 1.00 94.25 91 GLY A C 1
ATOM 649 O O . GLY A 1 91 ? -7.104 1.255 2.196 1.00 94.25 91 GLY A O 1
ATOM 650 N N . PHE A 1 92 ? -5.202 2.257 1.562 1.00 92.38 92 PHE A N 1
ATOM 651 C CA . PHE A 1 92 ? -5.767 3.595 1.395 1.00 92.38 92 PHE A CA 1
ATOM 652 C C . PHE A 1 92 ? -6.860 3.641 0.316 1.00 92.38 92 PHE A C 1
ATOM 654 O O . PHE A 1 92 ? -7.946 4.164 0.561 1.00 92.38 92 PHE A O 1
ATOM 661 N N . MET A 1 93 ? -6.634 3.004 -0.838 1.00 93.00 93 MET A N 1
ATOM 662 C CA . MET A 1 93 ? -7.648 2.903 -1.897 1.00 93.00 93 MET A CA 1
ATOM 663 C C . MET A 1 93 ? -8.899 2.146 -1.434 1.00 93.00 93 MET A C 1
ATOM 665 O O . MET A 1 93 ? -10.010 2.550 -1.770 1.00 93.00 93 MET A O 1
ATOM 669 N N . TYR A 1 94 ? -8.754 1.087 -0.628 1.00 94.81 94 TYR A N 1
ATOM 670 C CA . TYR A 1 94 ? -9.905 0.409 -0.019 1.00 94.81 94 TYR A CA 1
ATOM 671 C C . TYR A 1 94 ? -10.602 1.258 1.049 1.00 94.81 94 TYR A C 1
ATOM 673 O O . TYR A 1 94 ? -11.817 1.162 1.193 1.00 94.81 94 TYR A O 1
ATOM 681 N N . TYR A 1 95 ? -9.871 2.096 1.783 1.00 91.50 95 TYR A N 1
ATOM 682 C CA . TYR A 1 95 ? -10.450 2.964 2.807 1.00 91.50 95 TYR A CA 1
ATOM 683 C C . TYR A 1 95 ? -11.321 4.079 2.203 1.00 91.50 95 TYR A C 1
ATOM 685 O O . TYR A 1 95 ? -12.453 4.275 2.647 1.00 91.50 95 TYR A O 1
ATOM 693 N N . TYR A 1 96 ? -10.841 4.750 1.151 1.00 88.50 96 TYR A N 1
ATOM 694 C CA . TYR A 1 96 ? -11.600 5.800 0.457 1.00 88.50 96 TYR A CA 1
ATOM 695 C C . TYR A 1 96 ? -12.559 5.265 -0.615 1.00 88.50 96 TYR A C 1
ATOM 697 O O . TYR A 1 96 ? -13.513 5.947 -0.979 1.00 88.50 96 TYR A O 1
ATOM 705 N N . GLY A 1 97 ? -12.356 4.036 -1.095 1.00 91.56 97 GLY A N 1
ATOM 706 C CA . GLY A 1 97 ? -13.117 3.487 -2.219 1.00 91.56 97 GLY A CA 1
ATOM 707 C C . GLY A 1 97 ? -12.684 4.065 -3.570 1.00 91.56 97 GLY A C 1
ATOM 708 O O . GLY A 1 97 ? -13.500 4.264 -4.468 1.00 91.56 97 GLY A O 1
ATOM 709 N N . GLU A 1 98 ? -11.396 4.366 -3.724 1.00 87.19 98 GLU A N 1
ATOM 710 C CA . GLU A 1 98 ? -10.852 4.954 -4.945 1.00 87.19 98 GLU A CA 1
ATOM 711 C C . GLU A 1 98 ? -10.543 3.868 -5.975 1.00 87.19 98 GLU A C 1
ATOM 713 O O . GLU A 1 98 ? -9.613 3.073 -5.839 1.00 87.19 98 GLU A O 1
ATOM 718 N N . GLY A 1 99 ? -11.367 3.808 -7.022 1.00 84.06 99 GLY A N 1
ATOM 719 C CA . GLY A 1 99 ? -11.253 2.808 -8.085 1.00 84.06 99 GLY A CA 1
ATOM 720 C C . GLY A 1 99 ? -11.664 1.384 -7.687 1.00 84.06 99 GLY A C 1
ATOM 721 O O . GLY A 1 99 ? -11.711 0.509 -8.552 1.00 84.06 99 GLY A O 1
ATOM 722 N N . VAL A 1 100 ? -12.006 1.156 -6.417 1.00 91.31 100 VAL A N 1
ATOM 723 C CA . VAL A 1 100 ? -12.530 -0.100 -5.859 1.00 91.31 100 VAL A CA 1
ATOM 724 C C . VAL A 1 100 ? -13.639 0.194 -4.849 1.00 91.31 100 VAL A C 1
ATOM 726 O O . VAL A 1 100 ? -13.729 1.299 -4.332 1.00 91.31 100 VAL A O 1
ATOM 729 N N . SER A 1 101 ? -14.490 -0.784 -4.535 1.00 92.81 101 SER A N 1
ATOM 730 C CA . SER A 1 101 ? -15.494 -0.612 -3.478 1.00 92.81 101 SER A CA 1
ATOM 731 C C . SER A 1 101 ? -14.824 -0.387 -2.122 1.00 92.81 101 SER A C 1
ATOM 733 O O . SER A 1 101 ? -13.911 -1.130 -1.752 1.00 92.81 101 SER A O 1
ATOM 735 N N . ARG A 1 102 ? -15.312 0.613 -1.381 1.00 92.25 102 ARG A N 1
ATOM 736 C CA . ARG A 1 102 ? -14.842 0.925 -0.030 1.00 92.25 102 ARG A CA 1
ATOM 737 C C . ARG A 1 102 ? -15.027 -0.273 0.901 1.00 92.25 102 ARG A C 1
ATOM 739 O O . ARG A 1 102 ? -16.118 -0.829 0.993 1.00 92.25 102 ARG A O 1
ATOM 746 N N . ASP A 1 103 ? -13.961 -0.638 1.602 1.00 93.56 103 ASP A N 1
ATOM 747 C CA . ASP A 1 103 ? -13.927 -1.755 2.541 1.00 93.56 103 ASP A CA 1
ATOM 748 C C . ASP A 1 103 ? -12.855 -1.516 3.613 1.00 93.56 103 ASP A C 1
ATOM 750 O O . ASP A 1 103 ? -11.659 -1.747 3.411 1.00 93.56 103 ASP A O 1
ATOM 754 N N . VAL A 1 104 ? -13.301 -1.034 4.772 1.00 89.75 104 VAL A N 1
ATOM 755 C CA . VAL A 1 104 ? -12.415 -0.672 5.887 1.00 89.75 104 VAL A CA 1
ATOM 756 C C . VAL A 1 104 ? -11.758 -1.910 6.506 1.00 89.75 104 VAL A C 1
ATOM 758 O O . VAL A 1 104 ? -10.592 -1.853 6.890 1.00 89.75 104 VAL A O 1
ATOM 761 N N . GLY A 1 105 ? -12.452 -3.053 6.540 1.00 91.06 105 GLY A N 1
ATOM 762 C CA . GLY A 1 105 ? -11.897 -4.300 7.073 1.00 91.06 105 GLY A CA 1
ATOM 763 C C . GLY A 1 105 ? -10.732 -4.810 6.226 1.00 91.06 105 GLY A C 1
ATOM 764 O O . GLY A 1 105 ? -9.676 -5.174 6.750 1.00 91.06 105 GLY A O 1
ATOM 765 N N . ARG A 1 106 ? -10.871 -4.760 4.894 1.00 92.25 106 ARG A N 1
ATOM 766 C CA . ARG A 1 106 ? -9.749 -5.053 3.991 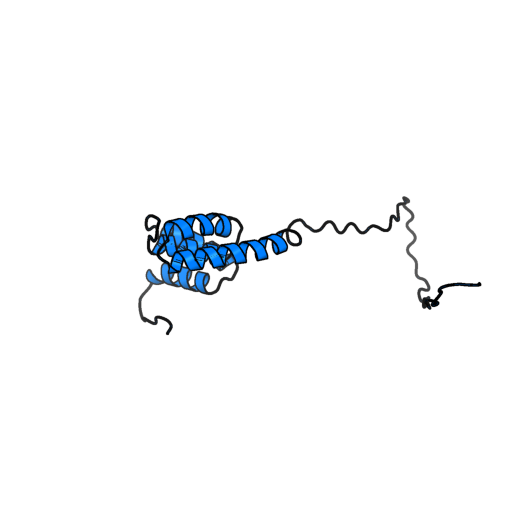1.00 92.25 106 ARG A CA 1
ATOM 767 C C . ARG A 1 106 ? -8.633 -4.022 4.106 1.00 92.25 106 ARG A C 1
ATOM 769 O O . ARG A 1 106 ? -7.472 -4.426 4.088 1.00 92.25 106 ARG A O 1
ATOM 776 N N . ALA A 1 107 ? -8.954 -2.735 4.241 1.00 93.06 107 ALA A N 1
ATOM 777 C CA . ALA A 1 107 ? -7.952 -1.686 4.423 1.00 93.06 107 ALA A CA 1
ATOM 778 C C . ALA A 1 107 ? -7.077 -1.937 5.662 1.00 93.06 107 ALA A C 1
ATOM 780 O O . ALA A 1 107 ? -5.852 -1.966 5.548 1.00 93.06 107 ALA A O 1
ATOM 781 N N . LEU A 1 108 ? -7.701 -2.228 6.809 1.00 93.50 108 LEU A N 1
ATOM 782 C CA . LEU A 1 108 ? -7.023 -2.578 8.061 1.00 93.50 108 LEU A CA 1
ATOM 783 C C . LEU A 1 108 ? -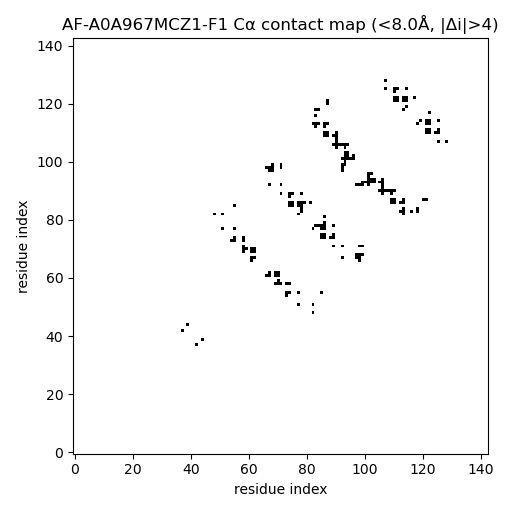6.060 -3.759 7.903 1.00 93.50 108 LEU A C 1
ATOM 785 O O . LEU A 1 108 ? -4.921 -3.687 8.359 1.00 93.50 108 LEU A O 1
ATOM 789 N N . ASN A 1 109 ? -6.476 -4.824 7.212 1.00 94.25 109 ASN A N 1
ATOM 790 C CA . ASN A 1 109 ? -5.614 -5.981 6.954 1.00 94.25 109 ASN A CA 1
ATOM 791 C C . ASN A 1 109 ? -4.374 -5.609 6.116 1.00 94.25 109 ASN A C 1
ATOM 793 O O . ASN A 1 109 ? -3.267 -6.067 6.394 1.00 94.25 109 ASN A O 1
ATOM 797 N N . TRP A 1 110 ? -4.530 -4.752 5.103 1.00 95.00 110 TRP A N 1
ATOM 798 C CA . TRP A 1 110 ? -3.390 -4.273 4.313 1.00 95.00 110 TRP A CA 1
ATOM 799 C C . TRP A 1 110 ? -2.460 -3.363 5.119 1.00 95.00 110 TRP A C 1
ATOM 801 O O . TRP A 1 110 ? -1.242 -3.522 5.030 1.00 95.00 110 TRP A O 1
ATOM 811 N N . PHE A 1 111 ? -3.009 -2.469 5.946 1.00 93.88 111 PHE A N 1
ATOM 812 C CA . PHE A 1 111 ? -2.207 -1.640 6.845 1.00 93.88 111 PHE A CA 1
ATOM 813 C C . PHE A 1 111 ? -1.470 -2.472 7.895 1.00 93.88 111 PHE A C 1
ATOM 815 O O . PHE A 1 111 ? -0.310 -2.186 8.169 1.00 93.88 111 PHE A O 1
ATOM 822 N N . ALA A 1 112 ? -2.0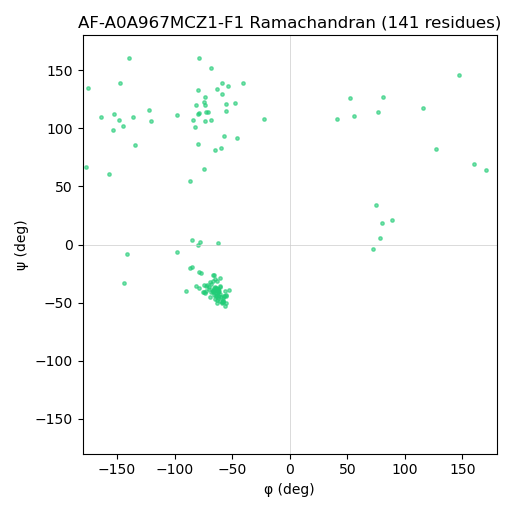79 -3.538 8.421 1.00 93.19 112 ALA A N 1
ATOM 823 C CA . ALA A 1 112 ? -1.417 -4.456 9.345 1.00 93.19 112 ALA A CA 1
ATOM 824 C C . ALA A 1 112 ? -0.177 -5.109 8.726 1.00 93.19 112 ALA A C 1
ATOM 826 O O . ALA A 1 112 ? 0.882 -5.080 9.342 1.00 93.19 112 ALA A O 1
ATOM 827 N N . ARG A 1 113 ? -0.269 -5.594 7.484 1.00 93.25 113 ARG A N 1
ATOM 828 C CA . ARG A 1 113 ? 0.874 -6.195 6.770 1.00 93.25 113 ARG A CA 1
ATOM 829 C C . ARG A 1 113 ? 2.018 -5.211 6.528 1.00 93.25 113 ARG A C 1
ATOM 831 O O . ARG A 1 113 ? 3.185 -5.582 6.626 1.00 93.25 113 ARG A O 1
ATOM 838 N N . ALA A 1 114 ? 1.691 -3.959 6.217 1.00 92.81 114 ALA A N 1
ATOM 839 C CA . ALA A 1 114 ? 2.693 -2.910 6.050 1.00 92.81 114 ALA A CA 1
ATOM 840 C C . ALA A 1 114 ? 3.286 -2.477 7.404 1.00 92.81 114 ALA A C 1
ATOM 842 O O . ALA A 1 114 ? 4.483 -2.214 7.503 1.00 92.81 114 ALA A O 1
ATOM 843 N N . ALA A 1 115 ? 2.474 -2.454 8.462 1.00 92.75 115 ALA A N 1
ATOM 844 C CA . ALA A 1 115 ? 2.911 -2.168 9.823 1.00 92.75 115 ALA A CA 1
ATOM 845 C C . ALA A 1 115 ? 3.845 -3.255 10.381 1.00 92.75 115 ALA A C 1
ATOM 847 O O . ALA A 1 115 ? 4.819 -2.926 11.048 1.00 92.75 115 ALA A O 1
ATOM 848 N N . GLU A 1 116 ? 3.603 -4.530 10.060 1.00 91.56 116 GLU A N 1
ATOM 849 C CA . GLU A 1 116 ? 4.505 -5.649 10.385 1.00 91.56 116 GLU A CA 1
ATOM 850 C C . GLU A 1 116 ? 5.892 -5.492 9.748 1.00 91.56 116 GLU A C 1
ATOM 852 O O . GLU A 1 116 ? 6.887 -5.928 10.317 1.00 91.56 116 GLU A O 1
ATOM 857 N N . GLN A 1 117 ? 5.975 -4.817 8.599 1.00 87.75 117 GLN A N 1
ATOM 858 C CA . GLN A 1 117 ? 7.238 -4.463 7.942 1.00 87.75 117 GLN A CA 1
ATOM 859 C C . GLN A 1 117 ? 7.856 -3.159 8.473 1.00 87.75 117 GLN A C 1
ATOM 861 O O . GLN A 1 117 ? 8.872 -2.706 7.954 1.00 87.75 117 GLN A O 1
ATOM 866 N N . GLY A 1 118 ? 7.254 -2.535 9.489 1.00 89.62 118 GLY A N 1
ATOM 867 C CA . GLY A 1 118 ? 7.751 -1.297 10.085 1.00 89.62 118 GLY A CA 1
ATOM 868 C C . GLY A 1 118 ? 7.411 -0.031 9.297 1.00 89.62 118 GLY A C 1
ATOM 869 O O . GLY A 1 118 ? 8.044 1.000 9.508 1.00 89.62 118 GLY A O 1
ATOM 870 N N . HIS A 1 119 ? 6.429 -0.067 8.388 1.00 88.56 119 HIS A N 1
ATOM 871 C CA . HIS A 1 119 ? 6.057 1.116 7.612 1.00 88.56 119 HIS A CA 1
ATOM 872 C C . HIS A 1 119 ? 5.342 2.158 8.497 1.00 88.56 119 HIS A C 1
ATOM 874 O O . HIS A 1 119 ? 4.199 1.923 8.908 1.00 88.56 119 HIS A O 1
ATOM 880 N N . PRO A 1 120 ? 5.931 3.345 8.743 1.00 88.44 120 PRO A N 1
ATOM 881 C CA . PRO A 1 120 ? 5.457 4.274 9.773 1.00 88.44 120 PRO A CA 1
ATOM 882 C C . PRO A 1 120 ? 4.030 4.762 9.510 1.00 88.44 120 PRO A C 1
ATOM 884 O O . PRO A 1 120 ? 3.178 4.688 10.391 1.00 88.44 120 PRO A O 1
ATOM 887 N N . LYS A 1 121 ? 3.712 5.137 8.262 1.00 88.56 121 LYS A N 1
ATOM 888 C CA . LYS A 1 121 ? 2.354 5.595 7.907 1.00 88.56 121 LYS A CA 1
ATOM 889 C C . LYS A 1 121 ? 1.303 4.495 8.014 1.00 88.56 121 LYS A C 1
ATOM 891 O O . LYS A 1 121 ? 0.128 4.787 8.174 1.00 88.56 121 LYS A O 1
ATOM 896 N N . ALA A 1 122 ? 1.705 3.230 7.877 1.00 89.75 122 ALA A N 1
ATOM 897 C CA . ALA A 1 122 ? 0.766 2.119 7.973 1.00 89.75 122 ALA A CA 1
ATOM 898 C C . ALA A 1 122 ? 0.495 1.758 9.432 1.00 89.75 122 ALA A C 1
ATOM 900 O O . ALA A 1 122 ? -0.637 1.425 9.762 1.00 89.75 122 ALA A O 1
ATOM 901 N N . ILE A 1 123 ? 1.511 1.871 10.294 1.00 89.88 123 ILE A N 1
ATOM 902 C CA . ILE A 1 123 ? 1.355 1.769 11.748 1.00 89.88 123 ILE A CA 1
ATOM 903 C C . ILE A 1 123 ? 0.371 2.839 12.223 1.00 89.88 123 ILE A C 1
ATOM 905 O O . ILE A 1 123 ? -0.610 2.494 12.871 1.00 89.88 123 ILE A O 1
ATOM 909 N N . GLU A 1 124 ? 0.580 4.097 11.824 1.00 88.75 124 GLU A N 1
ATOM 910 C CA . GLU A 1 124 ? -0.309 5.211 12.169 1.00 88.75 124 GLU A CA 1
ATOM 911 C C . GLU A 1 124 ? -1.716 5.030 11.585 1.00 88.75 124 GLU A C 1
ATOM 913 O O . GLU A 1 124 ? -2.700 5.155 12.303 1.00 88.75 124 GLU A O 1
ATOM 918 N N . ALA A 1 125 ? -1.846 4.687 10.299 1.00 86.19 125 ALA A N 1
ATOM 919 C CA . ALA A 1 125 ? -3.157 4.492 9.681 1.00 86.19 125 ALA A CA 1
ATOM 920 C C . ALA A 1 125 ? -3.920 3.315 10.298 1.00 86.19 125 ALA A C 1
ATOM 922 O O . ALA A 1 125 ? -5.132 3.396 10.472 1.00 86.19 125 ALA A O 1
ATOM 923 N N . ARG A 1 126 ? -3.226 2.228 10.657 1.00 88.94 126 ARG A N 1
ATOM 924 C CA . ARG A 1 126 ? -3.831 1.123 11.403 1.00 88.94 126 ARG A CA 1
ATOM 925 C C . ARG A 1 126 ? -4.288 1.599 12.775 1.00 88.94 126 ARG A C 1
ATOM 927 O O . ARG A 1 126 ? -5.440 1.354 13.103 1.00 88.94 126 ARG A O 1
ATOM 934 N N . ALA A 1 127 ? -3.408 2.274 13.518 1.00 87.31 127 ALA A N 1
ATOM 935 C CA . ALA A 1 127 ? -3.694 2.814 14.842 1.00 87.31 127 ALA A CA 1
ATOM 936 C C . ALA A 1 127 ? -4.911 3.740 14.794 1.00 87.31 127 ALA A C 1
ATOM 938 O O . ALA A 1 127 ? -5.905 3.429 15.423 1.00 87.31 127 ALA A O 1
ATOM 939 N N . ARG A 1 128 ? -4.945 4.744 13.912 1.00 84.62 128 ARG A N 1
ATOM 940 C CA . ARG A 1 128 ? -6.100 5.641 13.730 1.00 84.62 128 ARG A CA 1
ATOM 941 C C . ARG A 1 128 ? -7.416 4.898 13.479 1.00 84.62 128 ARG A C 1
ATOM 943 O O . ARG A 1 128 ? -8.462 5.309 13.966 1.00 84.62 128 ARG A O 1
ATOM 950 N N . LEU A 1 129 ? -7.386 3.819 12.698 1.00 84.25 129 LEU A N 1
ATOM 951 C CA . LEU A 1 129 ? -8.585 3.041 12.379 1.00 84.25 129 LEU A CA 1
ATOM 952 C C . LEU A 1 129 ? -9.023 2.097 13.505 1.00 84.25 129 LEU A C 1
ATOM 954 O O . LEU A 1 129 ? -10.194 1.728 13.543 1.00 84.25 129 LEU A O 1
ATOM 958 N N . THR A 1 130 ? -8.108 1.693 14.387 1.00 80.62 130 THR A N 1
ATOM 959 C CA . THR A 1 130 ? -8.414 0.880 15.574 1.00 80.62 130 THR A CA 1
ATOM 960 C C . THR A 1 130 ? -8.746 1.736 16.794 1.00 80.62 130 THR A C 1
ATOM 962 O O . THR A 1 130 ? -9.681 1.422 17.515 1.00 80.62 130 THR A O 1
ATOM 965 N N . GLU A 1 131 ? -8.015 2.831 16.987 1.00 67.88 131 GLU A N 1
ATOM 966 C CA . GLU A 1 131 ? -8.138 3.808 18.075 1.00 67.88 131 GLU A CA 1
ATOM 967 C C . GLU A 1 131 ? -9.329 4.743 17.855 1.00 67.88 131 GLU A C 1
ATOM 969 O O . GLU A 1 131 ? -9.932 5.185 18.815 1.00 67.88 131 GLU A O 1
ATOM 974 N N . GLY A 1 132 ? -9.792 4.958 16.617 1.00 56.56 132 GLY A N 1
ATOM 975 C CA . GLY A 1 132 ? -11.076 5.624 16.352 1.00 56.56 132 GLY A CA 1
ATOM 976 C C . GLY A 1 132 ? -12.315 4.879 16.890 1.00 56.56 132 GLY A C 1
ATOM 977 O O . GLY A 1 132 ? -13.437 5.337 16.675 1.00 56.56 132 GLY A O 1
ATOM 978 N N . ALA A 1 133 ? -12.135 3.729 17.553 1.00 51.03 133 ALA A N 1
ATOM 979 C CA . ALA A 1 133 ? -13.154 3.043 18.349 1.00 51.03 133 ALA A CA 1
ATOM 980 C C . ALA A 1 133 ? -13.050 3.341 19.863 1.00 51.03 133 ALA A C 1
ATOM 982 O O . ALA A 1 133 ? -13.933 2.935 20.617 1.00 51.03 133 ALA A O 1
ATOM 983 N N . GLU A 1 134 ? -12.013 4.058 20.300 1.00 45.25 134 GLU A N 1
ATOM 984 C CA . GLU A 1 134 ? -11.693 4.358 21.696 1.00 45.25 134 GLU A CA 1
ATOM 985 C C . GLU A 1 134 ? -11.346 5.861 21.821 1.00 45.25 134 GLU A C 1
ATOM 987 O O . GLU A 1 134 ? -10.189 6.242 21.739 1.00 45.25 134 GLU A O 1
ATOM 992 N N . ASP A 1 135 ? -12.375 6.707 21.990 1.00 38.69 135 ASP A N 1
ATOM 993 C CA . ASP A 1 135 ? -12.317 8.134 22.389 1.00 38.69 135 ASP A CA 1
ATOM 994 C C . ASP A 1 135 ? -11.447 9.122 21.552 1.00 38.69 135 ASP A C 1
ATOM 996 O O . ASP A 1 135 ? -10.223 9.166 21.628 1.00 38.69 135 ASP A O 1
ATOM 1000 N N . GLU A 1 136 ? -12.116 10.036 20.828 1.00 39.47 136 GLU A N 1
ATOM 1001 C CA . GLU A 1 136 ? -11.545 11.305 20.316 1.00 39.47 136 GLU A CA 1
ATOM 1002 C C . GLU A 1 136 ? -10.897 12.118 21.458 1.00 39.47 136 GLU A C 1
ATOM 1004 O O . GLU A 1 136 ? -11.523 12.298 22.507 1.00 39.47 136 GLU A O 1
ATOM 1009 N N . PRO A 1 137 ? -9.698 12.703 21.258 1.00 42.44 137 PRO A N 1
ATOM 1010 C CA . PRO A 1 137 ? -9.681 14.030 20.636 1.00 42.44 137 PRO A CA 1
ATOM 1011 C C . PRO A 1 137 ? -8.451 14.316 19.754 1.00 42.44 137 PRO A C 1
ATOM 1013 O O . PRO A 1 137 ? -7.311 14.104 20.164 1.00 42.44 137 PRO A O 1
ATOM 1016 N N . GLY A 1 138 ? -8.663 14.963 18.605 1.00 39.44 138 GLY A N 1
ATOM 1017 C CA . GLY A 1 138 ? -7.646 15.866 18.047 1.00 39.44 138 GLY A CA 1
ATOM 1018 C C . GLY A 1 138 ? -7.244 15.604 16.603 1.00 39.44 138 GLY A C 1
ATOM 1019 O O . GLY A 1 138 ? -6.195 15.044 16.300 1.00 39.44 138 GLY A O 1
ATOM 1020 N N . SER A 1 139 ? -8.074 16.126 15.711 1.00 45.38 139 SER A N 1
ATOM 1021 C CA . SER A 1 139 ? -7.683 16.734 14.441 1.00 45.38 139 SER A CA 1
ATOM 1022 C C . SER A 1 139 ? -6.227 17.229 14.384 1.00 45.38 139 SER A C 1
ATOM 1024 O O . SER A 1 139 ? -5.929 18.299 14.900 1.00 45.38 139 SER A O 1
ATOM 1026 N N . GLU A 1 140 ? -5.354 16.552 13.643 1.00 39.22 140 GLU A N 1
ATOM 1027 C CA . GLU A 1 140 ? -4.241 17.241 12.990 1.00 39.22 140 GLU A CA 1
ATOM 1028 C C . GLU A 1 140 ? -3.900 16.538 11.670 1.00 39.22 140 GLU A C 1
ATOM 1030 O O . GLU A 1 140 ? -3.402 15.413 11.615 1.00 39.22 140 GLU A O 1
ATOM 1035 N N . SER A 1 141 ? -4.267 17.203 10.575 1.00 31.47 141 SER A N 1
ATOM 1036 C CA . SER A 1 141 ? -3.798 16.875 9.230 1.00 31.47 141 SER A CA 1
ATOM 1037 C C . SER A 1 141 ? -2.392 17.467 9.073 1.00 31.47 141 SER A C 1
ATOM 1039 O O . SER A 1 141 ? -2.209 18.628 9.438 1.00 31.47 141 SER A O 1
ATOM 1041 N N . PRO A 1 142 ? -1.395 16.721 8.564 1.00 35.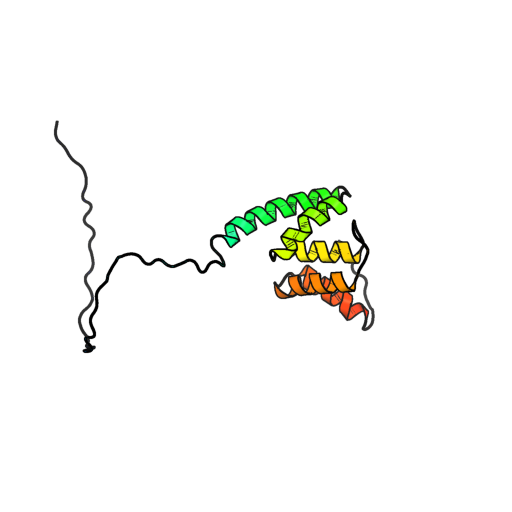62 142 PRO A N 1
ATOM 1042 C CA . PRO A 1 142 ? -0.057 17.272 8.366 1.00 35.62 142 PRO A CA 1
ATOM 1043 C C . PRO A 1 142 ? -0.052 18.330 7.237 1.00 35.62 142 PRO A C 1
ATOM 1045 O O . PRO A 1 142 ? -0.903 18.243 6.346 1.00 35.62 142 PRO A O 1
ATOM 1048 N N . PRO A 1 143 ? 0.870 19.316 7.298 1.00 38.19 143 PRO A N 1
ATOM 1049 C CA . PRO A 1 143 ? 0.821 20.584 6.555 1.00 38.19 143 PRO A CA 1
ATOM 1050 C C . PRO A 1 143 ? 0.962 20.464 5.033 1.00 38.19 143 PRO A C 1
ATOM 1052 O O . PRO A 1 143 ? 1.632 19.516 4.558 1.00 38.19 143 PRO A O 1
#

pLDDT: mean 71.45, std 22.52, range [31.47, 95.0]

Nearest PDB structures (foldseek):
  1ouv-assembly1_A  TM=9.622E-01  e=1.696E-03  Helicobacter pylori 26695
  6ok3-assembly1_B  TM=7.931E-01  e=7.344E-04  Oxalobacter formigenes OXCC13
  8d9x-assembly1_G  TM=9.087E-01  e=3.349E-03  Homo sapiens
  6deh-assembly2_B  TM=8.795E-01  e=3.179E-03  Legionella pneumophila subsp. pneumophila str. Philadelphia 1
  8sxq-assembly2_B  TM=8.276E-01  e=4.129E-03  Legionella pneumophila

Foldseek 3Di:
DDDDDDDDDDDDDDDDDDDDDDDDDDDDDPDPDPPPVPPVPPPVLVVVVVVLVVLLVVLVVCVVVLVQLVSLVSLVVSLVSQNLVSLQVNLVCLCVVRNHDNDNPSSLVSLVSSVVVVNPVSVVVNCCSVCVVPDDDDDDDDD

Secondary structure (DSSP, 8-state):
-------------------------------S-------TTTHHHHHHHHHHHHHHHHHHHHHHTT-HHHHHHHHHHHHHTT-HHHHHHHHHHHHHTSSS---HHHHHHHHHHHHHTT-HHHHHHHHHHHHTTS---------

Solvent-accessible surface area (backbone atoms only — not comparable to full-atom values): 8808 Å² total; per-residue (Å²): 136,86,86,84,81,88,83,86,83,81,83,78,84,85,84,85,83,87,84,88,82,90,78,92,75,88,76,89,78,92,66,97,62,85,73,71,68,73,66,96,76,48,77,71,48,52,65,44,47,61,53,47,50,56,51,48,56,53,24,50,53,31,40,76,68,70,37,28,50,62,16,47,66,55,28,52,62,39,29,75,72,68,38,44,69,30,18,31,52,51,12,48,28,20,54,76,28,50,65,44,77,62,34,58,71,61,13,44,54,28,12,47,59,10,29,75,73,64,33,66,71,19,42,50,54,33,44,54,69,59,43,74,77,59,78,91,85,79,95,76,82,84,132

Sequence (143 aa):
MAGGASVRRAVCGSGVRGGLCAGLIALAIALSGCVTTPVPGNADAEATAARLEQVYGRARTMYLGGEYQRAFRLLLPLARRGHADAQYAVGFMYYYGEGVSRDVGRALNWFARAAEQGHPKAIEARARLTEGAEDEPGSESPP

Radius of gyration: 27.88 Å; Cα contacts (8 Å, |Δi|>4): 112; chains: 1; bounding box: 78×60×53 Å

Mean predicted aligned error: 16.27 Å